Protein AF-A0A3D4ULP5-F1 (afdb_monomer_lite)

pLDDT: mean 79.98, std 14.17, range [50.59, 96.12]

Sequence (101 aa):
MLLRLAIGRSPATDLLSTNTQLQFWFYLVAFGGIMGWCFSRTVWRNASCAIATMTRAGLCPACAYRIDDCQPEADGCTVCPECGGAWRVLQGTNTEPESSS

Secondary structure (DSSP, 8-state):
----------THHHHHHHHHHHHHHHHHHHHHHHHHHHHHHHHHHTHHHHHHHHHHTTB-TTT--B-TTSPP-TTSPEEPTTT--EE--------------

Foldseek 3Di:
DDPPDPPPDDPVVVVVVVVVVVVVVVCCCVVVVVVVVCCCCVCVVCLVVLCVVLLQVQADSPPRDRQLPADADPVQWGADPPPRDTHRRPNPPPVVVPPDD

Structure (mmCIF, N/CA/C/O backbone):
data_AF-A0A3D4ULP5-F1
#
_entry.id   AF-A0A3D4ULP5-F1
#
loop_
_atom_site.group_PDB
_atom_site.id
_atom_site.type_symbol
_atom_site.label_atom_id
_atom_site.label_alt_id
_atom_site.label_comp_id
_atom_site.label_asym_id
_atom_site.label_en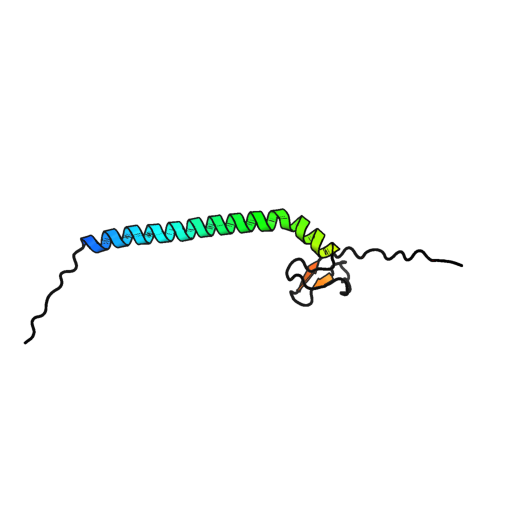tity_id
_atom_site.label_seq_id
_atom_site.pdbx_PDB_ins_code
_atom_site.Cartn_x
_atom_site.Cartn_y
_atom_site.Cartn_z
_atom_site.occupancy
_atom_site.B_iso_or_equiv
_atom_site.auth_seq_id
_atom_site.auth_comp_id
_atom_site.auth_asym_id
_atom_site.auth_atom_id
_atom_site.pdbx_PDB_model_num
ATOM 1 N N . MET A 1 1 ? 1.705 -24.203 -64.253 1.00 50.59 1 MET A N 1
ATOM 2 C CA . MET A 1 1 ? 1.051 -23.376 -63.216 1.00 50.59 1 MET A CA 1
ATOM 3 C C . MET A 1 1 ? 1.385 -23.909 -61.820 1.00 50.59 1 MET A C 1
ATOM 5 O O . MET A 1 1 ? 0.487 -24.293 -61.102 1.00 50.59 1 MET A O 1
ATOM 9 N N . LEU A 1 2 ? 2.667 -23.964 -61.438 1.00 52.66 2 LEU A N 1
ATOM 10 C CA . LEU A 1 2 ? 3.117 -24.217 -60.057 1.00 52.66 2 LEU A CA 1
ATOM 11 C C . LEU A 1 2 ? 4.555 -23.680 -59.924 1.00 52.66 2 LEU A C 1
ATOM 13 O O . LEU A 1 2 ? 5.518 -24.439 -59.890 1.00 52.66 2 LEU A O 1
ATOM 17 N N . LEU A 1 3 ? 4.710 -22.352 -59.927 1.00 51.66 3 LEU A N 1
ATOM 18 C CA . LEU A 1 3 ? 5.985 -21.711 -59.603 1.00 51.66 3 LEU A CA 1
ATOM 19 C C . LEU A 1 3 ? 6.090 -21.648 -58.070 1.00 51.66 3 LEU A C 1
ATOM 21 O O . LEU A 1 3 ? 5.521 -20.763 -57.433 1.00 51.66 3 LEU A O 1
ATOM 25 N N . ARG A 1 4 ? 6.762 -22.630 -57.458 1.00 57.84 4 ARG A N 1
ATOM 26 C CA . ARG A 1 4 ? 7.152 -22.566 -56.043 1.00 57.84 4 ARG A CA 1
ATOM 27 C C . ARG A 1 4 ? 8.304 -21.569 -55.906 1.00 57.84 4 ARG A C 1
ATOM 29 O O . ARG A 1 4 ? 9.454 -21.918 -56.149 1.00 57.84 4 ARG A O 1
ATOM 36 N N . LEU A 1 5 ? 7.994 -20.334 -55.521 1.00 59.00 5 LEU A N 1
ATOM 37 C CA . LEU A 1 5 ? 8.988 -19.371 -55.052 1.00 59.00 5 LEU A CA 1
ATOM 38 C C . LEU A 1 5 ? 9.548 -19.870 -53.714 1.00 59.00 5 LEU A C 1
ATOM 40 O O . LEU A 1 5 ? 8.897 -19.777 -52.675 1.00 59.00 5 LEU A O 1
ATOM 44 N N . ALA A 1 6 ? 10.749 -20.443 -53.757 1.00 59.91 6 ALA A N 1
ATOM 45 C CA . ALA A 1 6 ? 11.548 -20.736 -52.579 1.00 59.91 6 ALA A CA 1
ATOM 46 C C . ALA A 1 6 ? 12.065 -19.408 -52.009 1.00 59.91 6 ALA A C 1
ATOM 48 O O . ALA A 1 6 ? 13.105 -18.897 -52.417 1.00 59.91 6 ALA A O 1
ATOM 49 N N . ILE A 1 7 ? 11.297 -18.819 -51.095 1.00 62.69 7 ILE A N 1
ATOM 50 C CA . ILE A 1 7 ? 11.740 -17.686 -50.285 1.00 62.69 7 ILE A CA 1
ATOM 51 C C . ILE A 1 7 ? 12.809 -18.231 -49.331 1.00 62.69 7 ILE A C 1
ATOM 53 O O . ILE A 1 7 ? 12.498 -18.847 -48.312 1.00 62.69 7 ILE A O 1
ATOM 57 N N . GLY A 1 8 ? 14.077 -18.075 -49.711 1.00 58.41 8 GLY A N 1
ATOM 58 C CA . GLY A 1 8 ? 15.221 -18.401 -48.869 1.00 58.41 8 GLY A CA 1
ATOM 59 C C . GLY A 1 8 ? 15.205 -17.514 -47.629 1.00 58.41 8 GLY A C 1
ATOM 60 O O . GLY A 1 8 ? 15.401 -16.305 -47.718 1.00 58.41 8 GLY A O 1
ATOM 61 N N . ARG A 1 9 ? 14.930 -18.11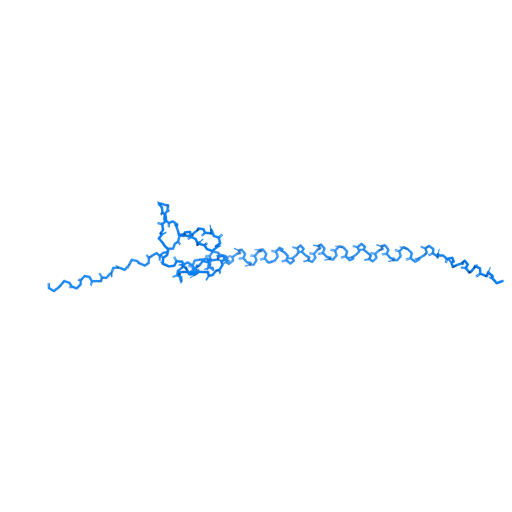1 -46.471 1.00 61.78 9 ARG A N 1
ATOM 62 C CA . ARG A 1 9 ? 15.015 -17.441 -45.174 1.00 61.78 9 ARG A CA 1
ATOM 63 C C . ARG A 1 9 ? 16.497 -17.222 -44.865 1.00 61.78 9 ARG A C 1
ATOM 65 O O . ARG A 1 9 ? 17.223 -18.177 -44.608 1.00 61.78 9 ARG A O 1
ATOM 72 N N . SER A 1 10 ? 16.964 -15.983 -44.979 1.00 65.06 10 SER A N 1
ATOM 73 C CA . SER A 1 10 ? 18.359 -15.630 -44.715 1.00 65.06 10 SER A CA 1
ATOM 74 C C . SER A 1 10 ? 18.662 -15.747 -43.213 1.00 65.06 10 SER A C 1
ATOM 76 O O . SER A 1 10 ? 17.988 -15.092 -42.423 1.00 65.06 10 SER A O 1
ATOM 78 N N . PRO A 1 11 ? 19.703 -16.486 -42.785 1.00 64.19 11 PRO A N 1
ATOM 79 C CA . PRO A 1 11 ? 20.030 -16.689 -41.364 1.00 64.19 11 PRO A CA 1
ATOM 80 C C . PRO A 1 11 ? 20.413 -15.395 -40.619 1.00 64.19 11 PRO A C 1
ATOM 82 O O . PRO A 1 11 ? 20.434 -15.354 -39.391 1.00 64.19 11 PRO A O 1
ATOM 85 N N . ALA A 1 12 ? 20.686 -14.308 -41.348 1.00 60.78 12 ALA A N 1
ATOM 86 C CA . ALA A 1 12 ? 21.021 -13.008 -40.776 1.00 60.78 12 ALA A CA 1
ATOM 87 C C . ALA A 1 12 ? 19.850 -12.343 -40.022 1.00 60.78 12 ALA A C 1
ATOM 89 O O . ALA A 1 12 ? 20.090 -11.568 -39.097 1.00 60.78 12 ALA A O 1
ATOM 90 N N . THR A 1 13 ? 18.591 -12.645 -40.366 1.00 61.81 13 THR A N 1
ATOM 91 C CA . THR A 1 13 ? 17.428 -12.054 -39.676 1.00 61.81 13 THR A CA 1
ATOM 92 C C . THR A 1 13 ? 17.164 -12.678 -38.305 1.00 61.81 13 THR A C 1
ATOM 94 O O . THR A 1 13 ? 16.628 -12.008 -37.424 1.00 61.81 13 THR A O 1
ATOM 97 N N . ASP A 1 14 ? 17.586 -13.924 -38.084 1.00 60.84 14 ASP A N 1
ATOM 98 C CA . ASP A 1 14 ? 17.302 -14.641 -36.835 1.00 60.84 14 ASP A CA 1
ATOM 99 C C . ASP A 1 14 ? 18.218 -14.177 -35.676 1.00 60.84 14 ASP A C 1
ATOM 101 O O . ASP A 1 14 ? 17.799 -14.132 -34.517 1.00 60.84 14 ASP A O 1
ATOM 105 N N . LEU A 1 15 ? 19.440 -13.711 -35.968 1.00 62.34 15 LEU A N 1
ATOM 106 C CA . LEU A 1 15 ? 20.377 -13.223 -34.942 1.00 62.34 15 LEU A CA 1
ATOM 107 C C . LEU A 1 15 ? 20.012 -11.831 -34.393 1.00 62.34 15 LEU A C 1
ATOM 109 O O . LEU A 1 15 ? 20.106 -11.608 -33.184 1.00 62.34 15 LEU A O 1
ATOM 113 N N . LEU A 1 16 ? 19.528 -10.911 -35.238 1.00 61.19 16 LEU A N 1
ATOM 114 C CA . LEU A 1 16 ? 19.025 -9.602 -34.784 1.00 61.19 16 LEU A CA 1
ATOM 115 C C . LEU A 1 16 ? 17.741 -9.731 -33.944 1.00 61.19 16 LEU A C 1
ATOM 117 O O . LEU A 1 16 ? 17.546 -8.981 -32.983 1.00 61.19 16 LEU A O 1
ATOM 121 N N . SER A 1 17 ? 16.896 -10.716 -34.263 1.00 70.06 17 SER A N 1
ATOM 122 C CA . SER A 1 17 ? 15.685 -11.024 -33.491 1.00 70.06 17 SER A CA 1
ATOM 123 C C . SER A 1 17 ? 16.003 -11.586 -32.103 1.00 70.06 17 SER A C 1
ATOM 125 O O . SER A 1 17 ? 15.316 -11.271 -31.136 1.00 70.06 17 SER A O 1
ATOM 127 N N . THR A 1 18 ? 17.049 -12.405 -31.977 1.00 75.06 18 THR A N 1
ATOM 128 C 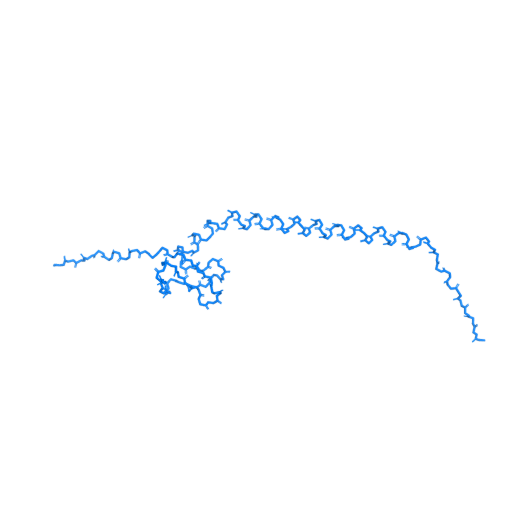CA . THR A 1 18 ? 17.376 -13.058 -30.697 1.00 75.06 18 THR A CA 1
ATOM 129 C C . THR A 1 18 ? 17.951 -12.060 -29.682 1.00 75.06 18 THR A C 1
ATOM 131 O O . THR A 1 18 ? 17.608 -12.099 -28.500 1.00 75.06 18 THR A O 1
ATOM 134 N N . ASN A 1 19 ? 18.781 -11.115 -30.141 1.00 79.62 19 ASN A N 1
ATOM 135 C CA . ASN A 1 19 ? 19.379 -10.095 -29.273 1.00 79.62 19 ASN A CA 1
ATOM 136 C C . ASN A 1 19 ? 18.325 -9.110 -28.728 1.00 79.62 19 ASN A C 1
ATOM 138 O O . ASN A 1 19 ? 18.264 -8.838 -27.529 1.00 79.62 19 ASN A O 1
ATOM 142 N N . THR A 1 20 ? 17.420 -8.647 -29.594 1.00 84.25 20 THR A N 1
ATOM 143 C CA . THR A 1 20 ? 16.320 -7.761 -29.182 1.00 84.25 20 THR A CA 1
ATOM 144 C C . THR A 1 20 ? 15.369 -8.449 -28.203 1.00 84.25 20 THR A C 1
ATOM 146 O O . THR A 1 20 ? 14.975 -7.839 -27.209 1.00 84.25 20 THR A O 1
ATOM 149 N N . GLN A 1 21 ? 15.067 -9.734 -28.408 1.00 85.25 21 GLN A N 1
ATOM 150 C CA . GLN A 1 21 ? 14.214 -10.508 -27.504 1.00 85.25 21 GLN A CA 1
ATOM 151 C C . GLN A 1 21 ? 14.800 -10.626 -26.088 1.00 85.25 21 GLN A C 1
ATOM 153 O O . GLN A 1 21 ? 14.081 -10.403 -25.114 1.00 85.25 21 GLN A O 1
ATOM 158 N N . LEU A 1 22 ? 16.095 -10.931 -25.953 1.00 88.25 22 LEU A N 1
ATOM 159 C CA . LEU A 1 22 ? 16.754 -10.998 -24.642 1.00 88.25 22 LEU A CA 1
ATOM 160 C C . LEU A 1 22 ? 16.740 -9.638 -23.940 1.00 88.25 22 LEU A C 1
ATOM 162 O O . LEU A 1 22 ? 16.429 -9.560 -22.752 1.00 88.25 22 LEU A O 1
ATOM 166 N N . GLN A 1 23 ? 17.004 -8.562 -24.679 1.00 89.69 23 GLN A N 1
ATOM 167 C CA . GLN A 1 23 ? 17.009 -7.214 -24.125 1.00 89.69 23 GLN A CA 1
ATOM 168 C C . GLN A 1 23 ? 15.628 -6.791 -23.595 1.00 89.69 23 GLN A C 1
ATOM 170 O O . GLN A 1 23 ? 15.549 -6.209 -22.512 1.00 89.69 23 GLN A O 1
ATOM 175 N N . PHE A 1 24 ? 14.535 -7.152 -24.276 1.00 92.81 24 PHE A N 1
ATOM 176 C CA . PHE A 1 24 ? 13.177 -6.920 -23.764 1.00 92.81 24 PHE A CA 1
ATOM 177 C C . PHE A 1 24 ? 12.912 -7.643 -22.443 1.00 92.81 24 PHE A C 1
ATOM 179 O O . PHE A 1 24 ? 12.392 -7.031 -21.508 1.00 92.81 24 PHE A O 1
ATOM 186 N N . TRP A 1 25 ? 13.292 -8.918 -22.339 1.00 94.25 25 TRP A N 1
ATOM 187 C CA . TRP A 1 25 ? 13.119 -9.681 -21.102 1.00 94.25 25 TRP A CA 1
ATOM 188 C C . TRP A 1 25 ? 13.930 -9.096 -19.947 1.00 94.25 25 TRP A C 1
ATOM 190 O O . TRP A 1 25 ? 13.399 -8.955 -18.844 1.00 94.25 25 TRP A O 1
ATOM 200 N N . PHE A 1 26 ? 15.175 -8.683 -20.201 1.00 95.12 26 PHE A N 1
ATOM 201 C CA . PHE A 1 26 ? 15.989 -8.000 -19.196 1.00 95.12 26 PHE A CA 1
ATOM 202 C C . PHE A 1 26 ? 15.331 -6.711 -18.708 1.00 95.12 26 PHE A C 1
ATOM 204 O O . PHE A 1 26 ? 15.261 -6.500 -17.498 1.00 95.12 26 PHE A O 1
ATOM 211 N N . TYR A 1 27 ? 14.801 -5.879 -19.609 1.00 95.00 27 TYR A N 1
ATOM 212 C CA . TYR A 1 27 ? 14.101 -4.660 -19.206 1.00 95.00 27 TYR A CA 1
ATOM 213 C C . TYR A 1 27 ? 12.833 -4.953 -18.413 1.00 95.00 27 TYR A C 1
ATOM 215 O O . TYR A 1 27 ? 12.601 -4.290 -17.408 1.00 95.00 27 TYR A O 1
ATOM 223 N N . LEU A 1 28 ? 12.038 -5.946 -18.811 1.00 94.19 28 LEU A N 1
ATOM 224 C CA . LEU A 1 28 ? 10.800 -6.292 -18.114 1.00 94.19 28 LEU A CA 1
ATOM 225 C C . LEU A 1 28 ? 11.093 -6.759 -16.682 1.00 94.19 28 LEU A C 1
ATOM 227 O O . LEU A 1 28 ? 10.482 -6.265 -15.735 1.00 94.19 28 LEU A O 1
ATOM 231 N N . VAL A 1 29 ? 12.080 -7.642 -16.508 1.00 96.12 29 VAL A N 1
ATOM 232 C CA . VAL A 1 29 ? 12.479 -8.148 -15.186 1.00 96.12 29 VAL A CA 1
ATOM 233 C C . VAL A 1 29 ? 13.140 -7.057 -14.347 1.00 96.12 29 VAL A C 1
ATOM 235 O O . VAL A 1 29 ? 12.788 -6.895 -13.181 1.00 96.12 29 VAL A O 1
ATOM 238 N N . ALA A 1 30 ? 14.065 -6.281 -14.917 1.00 96.12 30 ALA A N 1
ATOM 239 C CA . ALA A 1 30 ? 14.745 -5.214 -14.188 1.00 96.12 30 ALA A CA 1
ATOM 240 C C . ALA A 1 30 ? 13.765 -4.109 -13.779 1.00 96.12 30 ALA A C 1
ATOM 242 O O . ALA A 1 30 ? 13.728 -3.719 -12.616 1.00 96.12 30 ALA A O 1
ATOM 243 N N . PHE A 1 31 ? 12.930 -3.639 -14.705 1.00 95.69 31 PHE A N 1
ATOM 244 C CA . PHE A 1 31 ? 11.946 -2.598 -14.430 1.00 95.69 31 PHE A CA 1
ATOM 245 C C . PHE A 1 31 ? 10.861 -3.091 -13.474 1.00 95.69 31 PHE A C 1
ATOM 247 O O . PHE A 1 31 ? 10.543 -2.394 -12.515 1.00 95.69 31 PHE A O 1
ATOM 254 N N . GLY A 1 32 ? 10.343 -4.305 -13.676 1.00 95.12 32 GLY A N 1
ATOM 255 C CA . GLY A 1 32 ? 9.374 -4.926 -12.773 1.00 95.12 32 GLY A CA 1
ATOM 256 C C . GLY A 1 32 ? 9.943 -5.147 -11.371 1.00 95.12 32 GLY A C 1
ATOM 257 O O . GLY A 1 32 ? 9.274 -4.845 -10.387 1.00 95.12 32 GLY A O 1
ATOM 258 N N . GLY A 1 33 ? 11.198 -5.587 -11.267 1.00 95.88 33 GLY A N 1
ATOM 259 C CA . GLY A 1 33 ? 11.903 -5.751 -9.998 1.00 95.88 33 GLY A CA 1
ATOM 260 C C . GLY A 1 33 ? 12.159 -4.422 -9.288 1.00 95.88 33 GLY A C 1
ATOM 261 O O . GLY A 1 33 ? 11.887 -4.310 -8.095 1.00 95.88 33 GLY A O 1
ATOM 262 N N . ILE A 1 34 ? 12.613 -3.392 -10.011 1.00 94.94 34 ILE A N 1
ATOM 263 C CA . ILE A 1 34 ? 12.833 -2.044 -9.462 1.00 94.94 34 ILE A CA 1
ATOM 264 C C . ILE A 1 34 ? 11.505 -1.422 -9.026 1.00 94.94 34 ILE A C 1
ATOM 266 O O . ILE A 1 34 ? 11.412 -0.928 -7.907 1.00 94.94 34 ILE A O 1
ATOM 270 N N . MET A 1 35 ? 10.467 -1.477 -9.864 1.00 93.44 35 MET A N 1
ATOM 271 C CA . MET A 1 35 ? 9.145 -0.949 -9.525 1.00 93.44 35 MET A CA 1
ATOM 272 C C . MET A 1 35 ? 8.525 -1.706 -8.356 1.00 93.44 35 MET A C 1
ATOM 274 O O . MET A 1 35 ? 8.049 -1.074 -7.419 1.00 93.44 35 MET A O 1
ATOM 278 N N . GLY A 1 36 ? 8.598 -3.037 -8.350 1.00 91.25 36 GLY A N 1
ATOM 279 C CA . GLY A 1 36 ? 8.140 -3.860 -7.234 1.00 91.25 36 GLY A CA 1
ATOM 280 C C . GLY A 1 36 ? 8.897 -3.554 -5.942 1.00 91.25 36 GLY A C 1
ATOM 281 O O . GLY A 1 36 ? 8.280 -3.415 -4.888 1.00 91.25 36 GLY A O 1
ATOM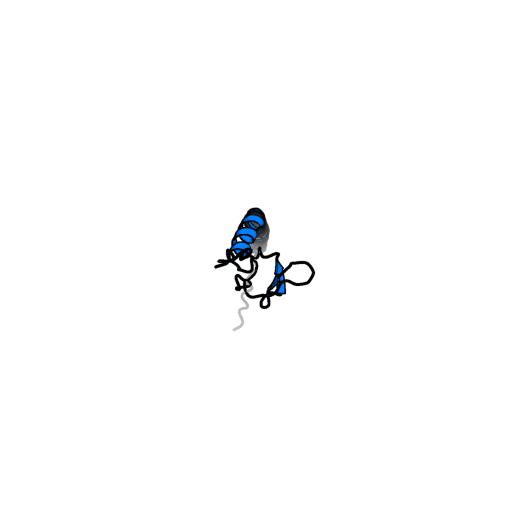 282 N N . TRP A 1 37 ? 10.217 -3.363 -6.012 1.00 89.19 37 TRP A N 1
ATOM 283 C CA . TRP A 1 37 ? 11.038 -3.016 -4.853 1.00 89.19 37 TRP A CA 1
ATOM 284 C C . TRP A 1 37 ? 10.756 -1.608 -4.334 1.00 89.19 37 TRP A C 1
ATOM 286 O O . TRP A 1 37 ? 10.593 -1.435 -3.127 1.00 89.19 37 TRP A O 1
ATOM 296 N N . CYS A 1 38 ? 10.651 -0.613 -5.217 1.00 86.69 38 CYS A N 1
ATOM 297 C CA . CYS A 1 38 ? 10.274 0.751 -4.862 1.00 86.69 38 CYS A CA 1
ATOM 298 C C . CYS A 1 38 ? 8.868 0.788 -4.269 1.00 86.69 38 CYS A C 1
ATOM 300 O O . CYS A 1 38 ? 8.679 1.384 -3.214 1.00 86.69 38 CYS A O 1
ATOM 302 N N . PHE A 1 39 ? 7.895 0.115 -4.883 1.00 82.31 39 PHE A N 1
ATOM 303 C CA . PHE A 1 39 ? 6.525 0.061 -4.380 1.00 82.31 39 PHE A CA 1
ATOM 304 C C . PHE A 1 39 ? 6.472 -0.631 -3.017 1.00 82.31 39 PHE A C 1
ATOM 306 O O . PHE A 1 39 ? 5.951 -0.062 -2.062 1.00 82.31 39 PHE A O 1
ATOM 313 N N . SER A 1 40 ? 7.130 -1.785 -2.879 1.00 80.25 40 SER A N 1
ATOM 314 C CA . SER A 1 40 ? 7.264 -2.491 -1.604 1.00 80.25 40 SER A CA 1
ATOM 315 C C . SER A 1 40 ? 7.911 -1.602 -0.541 1.00 80.25 40 SER A C 1
ATOM 317 O O . SER A 1 40 ? 7.342 -1.426 0.531 1.00 80.25 40 SER A O 1
ATOM 319 N N . ARG A 1 41 ? 9.040 -0.943 -0.833 1.00 76.62 41 ARG A N 1
ATOM 320 C CA . ARG A 1 41 ? 9.720 -0.071 0.138 1.00 76.62 41 ARG A CA 1
ATOM 321 C C . ARG A 1 41 ? 8.936 1.182 0.493 1.00 76.62 41 ARG A C 1
ATOM 323 O O . ARG A 1 41 ? 8.980 1.594 1.649 1.00 76.62 41 ARG A O 1
ATOM 330 N N . THR A 1 42 ? 8.270 1.807 -0.469 1.00 69.31 42 THR A N 1
ATOM 331 C CA . THR A 1 42 ? 7.587 3.090 -0.250 1.00 69.31 42 THR A CA 1
ATOM 332 C C . THR A 1 42 ? 6.260 2.869 0.471 1.00 69.31 42 THR A C 1
ATOM 334 O O . THR A 1 42 ? 5.951 3.589 1.418 1.00 69.31 42 THR A O 1
ATOM 337 N N . VAL A 1 43 ? 5.523 1.817 0.102 1.00 67.44 43 VAL A N 1
ATOM 338 C CA . VAL A 1 43 ? 4.26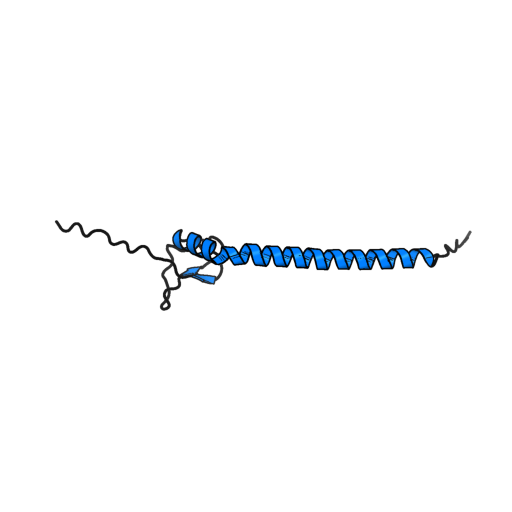3 1.442 0.756 1.00 67.44 43 VAL A CA 1
ATOM 339 C C . VAL A 1 43 ? 4.523 0.832 2.137 1.00 67.44 43 VAL A C 1
ATOM 341 O O . VAL A 1 43 ? 3.832 1.189 3.088 1.00 67.44 43 VAL A O 1
ATOM 344 N N . TRP A 1 44 ? 5.554 -0.008 2.313 1.00 63.75 44 TRP A N 1
ATOM 345 C CA . TRP A 1 44 ? 5.837 -0.603 3.628 1.00 63.75 44 TRP A CA 1
ATOM 346 C C . TRP A 1 44 ? 6.512 0.340 4.624 1.00 63.75 44 TRP A C 1
ATOM 348 O O . TRP A 1 44 ? 6.261 0.204 5.818 1.00 63.75 44 TRP A O 1
ATOM 358 N N . ARG A 1 45 ? 7.332 1.318 4.204 1.00 62.25 45 ARG A N 1
ATOM 359 C CA . ARG A 1 45 ? 7.964 2.236 5.180 1.00 62.25 45 ARG A CA 1
ATOM 360 C C . ARG A 1 45 ? 6.969 3.181 5.846 1.00 62.25 45 ARG A C 1
ATOM 362 O O . ARG A 1 45 ? 7.146 3.490 7.019 1.00 62.25 45 ARG A O 1
ATOM 369 N N . ASN A 1 46 ? 5.920 3.590 5.136 1.00 71.69 46 ASN A N 1
ATOM 370 C CA . ASN A 1 46 ? 4.862 4.430 5.701 1.00 71.69 46 ASN A CA 1
ATOM 371 C C . ASN A 1 46 ? 3.688 3.623 6.266 1.00 71.69 46 ASN A C 1
ATOM 373 O O . ASN A 1 46 ? 2.771 4.220 6.833 1.00 71.69 46 ASN A O 1
ATOM 377 N N . ALA A 1 47 ? 3.723 2.290 6.163 1.00 77.81 47 ALA A N 1
ATOM 378 C CA . ALA A 1 47 ? 2.639 1.435 6.624 1.00 77.81 47 ALA A CA 1
ATOM 379 C C . ALA A 1 47 ? 2.344 1.661 8.107 1.00 77.81 47 ALA A C 1
ATOM 381 O O . ALA A 1 47 ? 1.188 1.805 8.455 1.00 77.81 47 ALA A O 1
ATOM 382 N N . SER A 1 48 ? 3.347 1.807 8.977 1.00 83.12 48 SER A N 1
ATOM 383 C CA . SER A 1 48 ? 3.097 1.994 10.414 1.00 83.12 48 SER A CA 1
ATOM 384 C C . SER A 1 48 ? 2.322 3.279 10.729 1.00 83.12 48 SER A C 1
ATOM 386 O O . SER A 1 48 ? 1.420 3.264 11.563 1.00 83.12 48 SER A O 1
ATOM 388 N N . CYS A 1 49 ? 2.643 4.387 10.052 1.00 84.44 49 CYS A N 1
ATOM 389 C CA . CYS A 1 49 ? 1.956 5.664 10.260 1.00 84.44 49 CYS A CA 1
ATOM 390 C C . CYS A 1 49 ? 0.566 5.662 9.608 1.00 84.44 49 CYS A C 1
ATOM 392 O O . CYS A 1 49 ? -0.399 6.132 10.212 1.00 84.44 49 CYS A O 1
ATOM 394 N N . ALA A 1 50 ? 0.442 5.070 8.415 1.00 86.12 50 ALA A N 1
ATOM 395 C CA . ALA A 1 50 ? -0.837 4.902 7.733 1.00 86.12 50 ALA A CA 1
ATOM 396 C C . ALA A 1 50 ? -1.780 3.984 8.528 1.00 86.12 50 ALA A C 1
ATOM 398 O O . ALA A 1 50 ? -2.915 4.367 8.785 1.00 86.12 50 ALA A O 1
ATOM 399 N N . ILE A 1 51 ? -1.280 2.838 9.003 1.00 88.81 51 ILE A N 1
ATOM 400 C CA . ILE A 1 51 ? -1.991 1.895 9.874 1.00 88.81 51 ILE A CA 1
ATOM 401 C C . ILE A 1 51 ? -2.457 2.614 11.132 1.00 88.81 51 ILE A C 1
ATOM 403 O O . ILE A 1 51 ? -3.646 2.581 11.414 1.00 88.81 51 ILE A O 1
ATOM 407 N N . ALA A 1 52 ? -1.563 3.309 11.845 1.00 87.81 52 ALA A N 1
ATOM 408 C CA . ALA A 1 52 ? -1.921 4.013 13.075 1.00 87.81 52 ALA A CA 1
ATOM 409 C C . ALA A 1 52 ? -2.954 5.128 12.846 1.00 87.81 52 ALA A C 1
ATOM 411 O O . ALA A 1 52 ? -3.848 5.317 13.667 1.00 87.81 52 ALA A O 1
ATOM 412 N N . THR A 1 53 ? -2.843 5.874 11.745 1.00 90.00 53 THR A N 1
ATOM 413 C CA . THR A 1 53 ? -3.812 6.925 11.394 1.00 90.00 53 THR A CA 1
ATOM 414 C C . THR A 1 53 ? -5.169 6.324 11.037 1.00 90.00 53 THR A C 1
ATOM 416 O O . THR A 1 53 ? -6.194 6.823 11.494 1.00 90.00 53 THR A O 1
ATOM 419 N N . MET A 1 54 ? -5.182 5.232 10.269 1.00 90.69 54 MET A N 1
ATOM 420 C CA . MET A 1 54 ? -6.407 4.547 9.861 1.00 90.69 54 MET A CA 1
ATOM 421 C C . MET A 1 54 ? -7.106 3.871 11.040 1.00 90.69 54 MET A C 1
ATOM 423 O O . MET A 1 54 ? -8.295 4.109 11.227 1.00 90.69 54 MET A O 1
ATOM 427 N N . THR A 1 55 ? -6.394 3.131 11.897 1.00 90.62 55 THR A N 1
ATOM 428 C CA . THR A 1 55 ? -7.016 2.522 13.085 1.00 90.62 55 THR A CA 1
ATOM 429 C C . THR A 1 55 ? -7.513 3.563 14.082 1.00 90.62 55 THR A C 1
ATOM 431 O O . THR A 1 55 ? -8.549 3.344 14.698 1.00 90.62 55 THR A O 1
ATOM 434 N N . ARG A 1 56 ? -6.847 4.721 14.216 1.00 89.00 56 ARG A N 1
ATOM 435 C CA . ARG A 1 56 ? -7.371 5.855 15.008 1.00 89.00 56 ARG A CA 1
ATOM 436 C C . ARG A 1 56 ? -8.645 6.460 14.425 1.00 89.00 56 ARG A C 1
ATOM 438 O O . ARG A 1 56 ? -9.460 6.970 15.179 1.00 89.00 56 ARG A O 1
ATOM 445 N N . ALA A 1 57 ? -8.804 6.416 13.106 1.00 90.12 57 ALA A N 1
ATOM 446 C CA . ALA A 1 57 ? -10.013 6.860 12.423 1.00 90.12 57 ALA A CA 1
ATOM 447 C C . ALA A 1 57 ? -11.123 5.790 12.400 1.00 90.12 57 ALA A C 1
ATOM 449 O O . ALA A 1 57 ? -12.143 6.013 11.756 1.00 90.12 57 ALA A O 1
ATOM 450 N N . GLY A 1 58 ? -10.923 4.630 13.044 1.00 90.75 58 GLY A N 1
ATOM 451 C CA . GLY A 1 58 ? -11.874 3.516 12.996 1.00 90.75 58 GLY A CA 1
ATOM 452 C C . GLY A 1 58 ? -11.883 2.770 11.658 1.00 90.75 58 GLY A C 1
ATOM 453 O O . GLY A 1 58 ? -12.820 2.044 11.361 1.00 90.75 58 GLY A O 1
ATOM 454 N N . LEU A 1 59 ? -10.856 2.920 10.820 1.00 92.31 59 LEU A N 1
ATOM 455 C CA . LEU A 1 59 ? -10.794 2.305 9.493 1.00 92.31 59 LEU A CA 1
ATOM 456 C C . LEU A 1 59 ? -9.793 1.150 9.448 1.00 92.31 59 LEU A C 1
ATOM 458 O O . LEU A 1 59 ? -8.694 1.222 10.002 1.00 92.31 59 LEU A O 1
ATOM 462 N N . CYS A 1 60 ? -10.149 0.097 8.716 1.00 92.25 60 CYS A N 1
ATOM 463 C CA . CYS A 1 60 ? -9.262 -1.020 8.435 1.00 92.25 60 CYS A CA 1
ATOM 464 C C . CYS A 1 60 ? -8.109 -0.574 7.512 1.00 92.25 60 CYS A C 1
ATOM 466 O O . CYS A 1 60 ? -8.370 -0.159 6.383 1.00 92.25 60 CYS A O 1
ATOM 468 N N . PRO A 1 61 ? -6.834 -0.737 7.903 1.00 90.12 61 PRO A N 1
ATOM 469 C CA . PRO A 1 61 ? -5.693 -0.389 7.054 1.00 90.12 61 PRO A CA 1
ATOM 470 C C . PRO A 1 61 ? -5.575 -1.181 5.743 1.00 90.12 61 PRO A C 1
ATOM 472 O O . PRO A 1 61 ? -4.841 -0.767 4.849 1.00 90.12 61 PRO A O 1
ATOM 475 N N . ALA A 1 62 ? -6.250 -2.331 5.633 1.00 88.06 62 ALA A N 1
ATOM 476 C CA . ALA A 1 62 ? -6.174 -3.205 4.462 1.00 88.06 62 ALA A CA 1
ATOM 477 C C . ALA A 1 62 ? -7.248 -2.898 3.406 1.00 88.06 62 ALA A C 1
ATOM 479 O O . ALA A 1 62 ? -6.932 -2.831 2.222 1.00 88.06 62 ALA A O 1
ATOM 480 N N . CYS A 1 63 ? -8.506 -2.714 3.820 1.00 92.25 63 CYS A N 1
ATOM 481 C CA . CYS A 1 63 ? -9.638 -2.506 2.905 1.00 92.25 63 CYS A CA 1
ATOM 482 C C . CYS A 1 63 ? -10.368 -1.169 3.093 1.00 92.25 63 CYS A C 1
ATOM 484 O O . CYS A 1 63 ? -11.331 -0.905 2.380 1.00 92.25 63 CYS A O 1
ATOM 486 N N . ALA A 1 64 ? -9.941 -0.338 4.049 1.00 91.38 64 ALA A N 1
ATOM 487 C CA . ALA A 1 64 ? -10.597 0.911 4.443 1.00 91.38 64 ALA A CA 1
ATOM 488 C C . ALA A 1 64 ? -12.056 0.761 4.928 1.00 91.38 64 ALA A C 1
ATOM 490 O O . ALA A 1 64 ? -12.765 1.758 5.040 1.00 91.38 64 ALA A O 1
ATOM 491 N N . TYR A 1 65 ? -12.505 -0.458 5.253 1.00 92.19 65 TYR A N 1
ATOM 492 C CA . TYR A 1 65 ? -13.814 -0.680 5.867 1.00 92.19 65 TYR A CA 1
ATOM 493 C C . TYR A 1 65 ? -13.859 -0.130 7.295 1.00 92.19 65 TYR A C 1
ATOM 495 O O . TYR A 1 65 ? -12.847 -0.116 7.999 1.00 92.19 65 TYR A O 1
ATOM 503 N N . ARG A 1 66 ? -15.043 0.303 7.718 1.00 91.44 66 ARG A N 1
ATOM 504 C CA . ARG A 1 66 ? -15.291 0.880 9.035 1.00 91.44 66 ARG A CA 1
ATOM 505 C C . ARG A 1 66 ? -15.355 -0.218 10.104 1.00 91.44 66 ARG A C 1
ATOM 507 O O . ARG A 1 66 ? -16.133 -1.154 9.971 1.00 91.44 66 ARG A O 1
ATOM 514 N N . ILE A 1 67 ? -14.509 -0.135 11.125 1.00 92.00 67 ILE A N 1
ATOM 515 C CA . ILE A 1 67 ? -14.335 -1.161 12.170 1.00 92.00 67 ILE A CA 1
ATOM 516 C C . ILE A 1 67 ? -14.471 -0.604 13.597 1.00 92.00 67 ILE A C 1
ATOM 518 O O . ILE A 1 67 ? -14.272 -1.348 14.551 1.00 92.00 67 ILE A O 1
ATOM 522 N N . ASP A 1 68 ? -14.819 0.671 13.764 1.00 87.69 68 ASP A N 1
ATOM 523 C CA . ASP A 1 68 ? -15.101 1.324 15.055 1.00 87.69 68 ASP A CA 1
ATOM 524 C C . ASP A 1 68 ? -16.254 0.663 15.822 1.00 87.69 68 ASP A C 1
ATOM 526 O O . ASP A 1 68 ? -16.180 0.556 17.043 1.00 87.69 68 ASP A O 1
ATOM 530 N N . ASP A 1 69 ? -17.254 0.135 15.114 1.00 85.88 69 ASP A N 1
ATOM 531 C CA . ASP A 1 69 ? -18.397 -0.563 15.719 1.00 85.88 69 ASP A CA 1
ATOM 532 C C . ASP A 1 69 ? -18.116 -2.046 16.028 1.00 85.88 69 ASP A C 1
ATOM 534 O O . ASP A 1 69 ? -18.960 -2.750 16.588 1.00 85.88 69 ASP A O 1
ATOM 538 N N . CYS A 1 70 ? -16.948 -2.565 15.639 1.00 86.19 70 CYS A N 1
ATOM 539 C CA . CYS A 1 70 ? -16.619 -3.974 15.826 1.00 86.19 70 CYS A CA 1
ATOM 540 C C . CYS A 1 70 ? -16.040 -4.214 17.228 1.00 86.19 70 CYS A C 1
ATOM 542 O O . CYS A 1 70 ? -15.102 -3.544 17.669 1.00 86.19 70 CYS A O 1
ATOM 544 N N . GLN A 1 71 ? -16.583 -5.213 17.923 1.00 87.62 71 GLN A N 1
ATOM 545 C CA . GLN A 1 71 ? -16.133 -5.578 19.261 1.00 87.62 71 GLN A CA 1
ATOM 546 C C . GLN A 1 71 ? -14.733 -6.219 19.188 1.00 87.62 71 GLN A C 1
ATOM 548 O O . GLN A 1 71 ? -14.525 -7.111 18.362 1.00 87.62 71 GLN A O 1
ATOM 553 N N . PRO A 1 72 ? -13.759 -5.774 20.001 1.00 89.50 72 PRO A N 1
ATOM 554 C CA . PRO A 1 72 ? -12.451 -6.411 20.051 1.00 89.50 72 PRO A CA 1
ATOM 555 C C . PRO A 1 72 ? -12.562 -7.819 20.650 1.00 89.50 72 PRO A C 1
ATOM 557 O O . PRO A 1 72 ? -13.348 -8.056 21.571 1.00 89.50 72 PRO A O 1
ATOM 560 N N . GLU A 1 73 ? -11.758 -8.745 20.137 1.00 89.88 73 GLU A N 1
ATOM 561 C CA . GLU A 1 73 ? -11.626 -10.096 20.679 1.00 89.88 73 GLU A CA 1
ATOM 562 C C . GLU A 1 73 ? -10.812 -10.106 21.987 1.00 89.88 73 GLU A C 1
ATOM 564 O O . GLU A 1 73 ? -10.316 -9.081 22.464 1.00 89.88 73 GLU A O 1
ATOM 569 N N . ALA A 1 74 ? -10.667 -11.289 22.596 1.00 87.44 74 ALA A N 1
ATOM 570 C CA . ALA A 1 74 ? -9.996 -11.478 23.887 1.00 87.44 74 ALA A CA 1
ATOM 571 C C . ALA A 1 74 ? -8.518 -11.028 23.908 1.00 87.44 74 ALA A C 1
ATOM 573 O O . ALA A 1 74 ? -7.950 -10.818 24.979 1.00 87.44 74 ALA A O 1
ATOM 574 N N . ASP A 1 75 ? -7.889 -10.8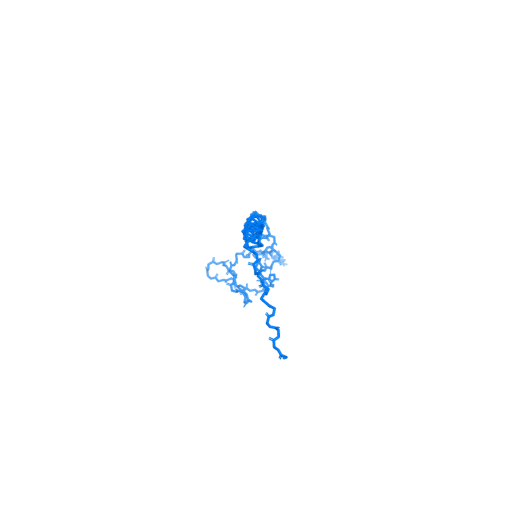75 22.743 1.00 87.88 75 ASP A N 1
ATOM 575 C CA . ASP A 1 75 ? -6.518 -10.388 22.566 1.00 87.88 75 ASP A CA 1
ATOM 576 C C . ASP A 1 75 ? -6.420 -8.850 22.415 1.00 87.88 75 ASP A C 1
ATOM 578 O O . ASP A 1 75 ? -5.316 -8.291 22.313 1.00 87.88 75 ASP A O 1
ATOM 582 N N . GLY A 1 76 ? -7.569 -8.163 22.416 1.00 86.62 76 GLY A N 1
ATOM 583 C CA . GLY A 1 76 ? -7.697 -6.722 22.217 1.00 86.62 76 GLY A CA 1
ATOM 584 C C . GLY A 1 76 ? -7.587 -6.280 20.756 1.00 86.62 76 GLY A C 1
ATOM 585 O O . GLY A 1 76 ? -7.413 -5.084 20.504 1.00 86.62 76 GLY A O 1
ATOM 586 N N . CYS A 1 77 ? -7.642 -7.205 19.795 1.00 91.06 77 CYS A N 1
ATOM 587 C CA . CYS A 1 77 ? -7.675 -6.892 18.371 1.00 91.06 77 CYS A CA 1
ATOM 588 C C . CYS A 1 77 ? -9.115 -6.895 17.853 1.00 91.06 77 CYS A C 1
ATOM 590 O O . CYS A 1 77 ? -9.929 -7.740 18.208 1.00 91.06 77 CYS A O 1
ATOM 592 N N . THR A 1 78 ? -9.419 -5.969 16.957 1.00 93.06 78 THR A N 1
ATOM 593 C CA . THR A 1 78 ? -10.674 -5.940 16.212 1.00 93.06 78 THR A CA 1
ATOM 594 C C . THR A 1 78 ? -10.453 -6.600 14.857 1.00 93.06 78 THR A C 1
ATOM 596 O O . THR A 1 78 ? -9.570 -6.186 14.096 1.00 93.06 78 THR A O 1
ATOM 599 N N . VAL A 1 79 ? -11.249 -7.624 14.549 1.00 92.88 79 VAL A N 1
ATOM 600 C CA . VAL A 1 79 ? -11.211 -8.324 13.260 1.00 92.88 79 VAL A CA 1
ATOM 601 C C . VAL A 1 79 ? -12.138 -7.623 12.271 1.00 92.88 79 VAL A C 1
ATOM 603 O O . VAL A 1 79 ? -13.306 -7.371 12.554 1.00 92.88 79 VAL A O 1
ATOM 606 N N . CYS A 1 80 ? -11.616 -7.293 11.092 1.00 93.38 80 CYS A N 1
ATOM 607 C CA . CYS A 1 80 ? -12.403 -6.703 10.021 1.00 93.38 80 CYS A CA 1
ATOM 608 C C . CYS A 1 80 ? -13.286 -7.775 9.355 1.00 93.38 80 CYS A C 1
ATOM 610 O O . CYS A 1 80 ? -12.736 -8.753 8.843 1.00 93.38 80 CYS A O 1
ATOM 612 N N . PRO A 1 81 ? -14.616 -7.581 9.271 1.00 91.56 81 PRO A N 1
ATOM 613 C CA . PRO A 1 81 ? -15.521 -8.573 8.686 1.00 91.56 81 PRO A CA 1
ATOM 614 C C . PRO A 1 81 ? -15.374 -8.719 7.161 1.00 91.56 81 PRO A C 1
ATOM 616 O O . PRO A 1 81 ? -15.759 -9.745 6.616 1.00 91.56 81 PRO A O 1
ATOM 619 N N . GLU A 1 82 ? -14.799 -7.723 6.477 1.00 93.38 82 GLU A N 1
ATOM 620 C CA . GLU A 1 82 ? -14.637 -7.731 5.014 1.00 93.38 82 GLU A CA 1
ATOM 621 C C . GLU A 1 82 ? -13.375 -8.473 4.561 1.00 93.38 82 GLU A C 1
ATOM 623 O O . GLU A 1 82 ? -13.415 -9.333 3.687 1.00 93.38 82 GLU A O 1
ATOM 628 N N . CYS A 1 83 ? -12.220 -8.130 5.144 1.00 92.50 83 CYS A N 1
ATOM 629 C CA . CYS A 1 83 ? -10.930 -8.676 4.711 1.00 92.50 83 CYS A CA 1
ATOM 630 C C . CYS A 1 83 ? -10.339 -9.720 5.666 1.00 92.50 83 CYS A C 1
ATOM 632 O O . CYS A 1 83 ? -9.320 -10.325 5.337 1.00 92.50 83 CYS A O 1
ATOM 634 N N . GLY A 1 84 ? -10.918 -9.897 6.857 1.00 90.06 84 GLY A N 1
ATOM 635 C CA . GLY A 1 84 ? -10.384 -10.777 7.900 1.00 90.06 84 GLY A CA 1
ATOM 636 C C . GLY A 1 84 ? -9.111 -10.261 8.585 1.00 90.06 84 GLY A C 1
ATOM 637 O O . GLY A 1 84 ? -8.508 -10.980 9.375 1.00 90.06 84 GLY A O 1
ATOM 638 N N . GLY A 1 85 ? -8.665 -9.034 8.294 1.00 89.94 85 GLY A N 1
ATOM 639 C CA . GLY A 1 85 ? -7.497 -8.437 8.947 1.00 89.94 85 GLY A CA 1
ATOM 640 C C . GLY A 1 85 ? -7.785 -8.045 10.398 1.00 89.94 85 GLY A C 1
ATOM 641 O O . GLY A 1 85 ? -8.832 -7.462 10.670 1.00 89.94 85 GLY A O 1
ATOM 642 N N . ALA A 1 86 ? -6.846 -8.310 11.310 1.00 93.06 86 ALA A N 1
ATOM 643 C CA . ALA A 1 86 ? -6.972 -8.014 12.738 1.00 93.06 86 ALA A CA 1
ATOM 644 C C . ALA A 1 86 ? -6.059 -6.852 13.163 1.00 93.06 86 ALA A C 1
ATOM 646 O O . ALA A 1 86 ? -4.856 -6.868 12.887 1.00 93.06 86 ALA A O 1
ATOM 647 N N . TRP A 1 87 ? -6.620 -5.848 13.846 1.00 91.62 87 TRP A N 1
ATOM 648 C CA . TRP A 1 87 ? -5.901 -4.629 14.237 1.00 91.62 87 TRP A CA 1
ATOM 649 C C . TRP A 1 87 ? -6.298 -4.163 15.639 1.00 91.62 87 TRP A C 1
ATOM 651 O O . TRP A 1 87 ? -7.468 -4.205 15.998 1.00 91.62 87 TRP A O 1
ATOM 661 N N . ARG A 1 88 ? -5.350 -3.644 16.430 1.00 89.06 88 ARG A N 1
ATOM 662 C CA . ARG A 1 88 ? -5.677 -2.961 17.694 1.00 89.06 88 ARG A CA 1
ATOM 663 C C . ARG A 1 88 ? -6.251 -1.579 17.402 1.00 89.06 88 ARG A C 1
ATOM 665 O O . ARG A 1 88 ? -5.519 -0.685 16.966 1.00 89.06 88 ARG A O 1
ATOM 672 N N . VAL A 1 89 ? -7.540 -1.405 17.658 1.00 84.00 89 VAL A N 1
ATOM 673 C CA . VAL A 1 89 ? -8.206 -0.102 17.601 1.00 84.00 89 VAL A CA 1
ATOM 674 C C . VAL A 1 89 ? -8.050 0.562 18.967 1.00 84.00 89 VAL A C 1
ATOM 676 O O . VAL A 1 89 ? -8.353 -0.034 19.998 1.00 84.00 89 VAL A O 1
ATOM 679 N N . LEU A 1 90 ? -7.539 1.795 18.989 1.00 72.06 90 LEU A N 1
ATOM 680 C CA . LEU A 1 90 ? -7.539 2.614 20.199 1.00 72.06 90 LEU A CA 1
ATOM 681 C C . LEU A 1 90 ? -8.982 3.059 20.434 1.00 72.06 90 LEU A C 1
ATOM 683 O O . LEU A 1 90 ? -9.394 4.092 19.914 1.00 72.06 90 LEU A O 1
ATOM 687 N N . GLN A 1 91 ? -9.759 2.261 21.167 1.00 67.81 91 GLN A N 1
ATOM 688 C CA . GLN A 1 91 ? -11.064 2.705 21.633 1.00 67.81 91 GLN A CA 1
ATOM 689 C C . GLN A 1 91 ? -10.821 3.915 22.525 1.00 67.81 91 GLN A C 1
ATOM 691 O O . GLN A 1 91 ? -10.174 3.810 23.570 1.00 67.81 91 GLN A O 1
ATOM 696 N N . GLY A 1 92 ? -11.264 5.084 22.058 1.00 60.75 92 GLY A N 1
ATOM 697 C CA . GLY A 1 92 ? -11.310 6.268 22.891 1.00 60.75 92 GLY A CA 1
ATOM 698 C C . GLY A 1 92 ? -12.069 5.868 24.140 1.00 60.75 92 GLY A C 1
ATOM 699 O O . GLY A 1 92 ? -13.216 5.437 24.057 1.00 60.75 92 GLY A O 1
ATOM 700 N N . THR A 1 93 ? -11.400 5.924 25.285 1.00 52.25 93 THR A N 1
ATOM 701 C CA . THR A 1 93 ? -12.069 5.871 26.570 1.00 52.25 93 THR A CA 1
ATOM 702 C C . THR A 1 93 ? -13.072 7.015 26.539 1.00 52.25 93 THR A C 1
ATOM 704 O O . THR A 1 93 ? -12.693 8.170 26.745 1.00 52.25 93 THR A O 1
ATOM 707 N N . ASN A 1 94 ? -14.330 6.715 26.211 1.00 55.34 94 ASN A N 1
ATOM 708 C CA . ASN A 1 94 ? -15.463 7.565 26.530 1.00 55.34 94 ASN A CA 1
ATOM 709 C C . ASN A 1 94 ? -15.550 7.559 28.057 1.00 55.34 94 ASN A C 1
ATOM 711 O O . ASN A 1 94 ? -16.398 6.911 28.660 1.00 55.34 94 ASN A O 1
ATOM 715 N N . THR A 1 95 ? -14.603 8.250 28.688 1.00 53.31 95 THR A N 1
ATOM 716 C CA . THR A 1 95 ? -14.791 8.836 29.998 1.00 53.31 95 THR A CA 1
ATOM 717 C C . THR A 1 95 ? -15.790 9.951 29.751 1.00 53.31 95 THR A C 1
ATOM 719 O O . THR A 1 95 ? -15.427 11.108 29.550 1.00 53.31 95 THR A O 1
ATOM 722 N N . GLU A 1 96 ? -17.057 9.566 29.636 1.00 59.38 96 GLU A N 1
ATOM 723 C CA . GLU A 1 96 ? -18.162 10.477 29.849 1.00 59.38 96 GLU A CA 1
ATOM 724 C C . GLU A 1 96 ? -17.893 11.095 31.227 1.00 59.38 96 GLU A C 1
ATOM 726 O O . GLU A 1 96 ? -17.756 10.342 32.198 1.00 59.38 96 GLU A O 1
ATOM 731 N N . PRO A 1 97 ? -17.653 12.415 31.338 1.00 57.84 97 PRO A N 1
ATOM 732 C CA . PRO A 1 97 ? -17.527 13.028 32.643 1.00 57.84 97 PRO A CA 1
ATOM 733 C C . PRO A 1 97 ? -18.878 12.834 33.316 1.00 57.84 97 PRO A C 1
ATOM 735 O O . PRO A 1 97 ? -19.864 13.454 32.929 1.00 57.84 97 PRO A O 1
ATOM 738 N N . GLU A 1 98 ? -18.900 11.910 34.271 1.00 60.22 98 GLU A N 1
ATOM 739 C CA . GLU A 1 98 ? -19.986 11.622 35.189 1.00 60.22 98 GLU A CA 1
ATOM 740 C C . GLU A 1 98 ? -20.472 12.958 35.768 1.00 60.22 98 GLU A C 1
ATOM 742 O O . GLU A 1 98 ? -19.902 13.494 36.720 1.00 60.22 98 GLU A O 1
ATOM 747 N N . SER A 1 99 ? -21.493 13.545 35.133 1.00 62.81 99 SER A N 1
ATOM 748 C CA . SER A 1 99 ? -22.202 14.720 35.622 1.00 62.81 99 SER A CA 1
ATOM 749 C C . SER A 1 99 ? -23.070 14.259 36.788 1.00 62.81 99 SER A C 1
ATOM 751 O O . SER A 1 99 ? -24.285 14.091 36.673 1.00 62.81 99 SER A O 1
ATOM 753 N N . SER A 1 100 ? -22.410 13.967 37.902 1.00 61.91 100 SER A N 1
ATOM 754 C CA . SER A 1 100 ? -23.040 13.735 39.190 1.00 61.91 100 SER A CA 1
ATOM 755 C C . SER A 1 100 ? -23.601 15.073 39.667 1.00 61.91 100 SER A C 1
ATOM 757 O O . SER A 1 100 ? -22.871 16.008 39.999 1.00 61.91 100 SER A O 1
ATOM 759 N N . SER A 1 101 ? -24.927 15.162 39.559 1.00 66.81 101 SER A N 1
ATOM 760 C CA . SER A 1 101 ? -25.779 16.158 40.213 1.00 66.81 101 SER A CA 1
ATOM 761 C C . SER A 1 101 ? -25.916 15.862 41.702 1.00 66.81 101 SER A C 1
ATOM 763 O O . SER A 1 101 ? -25.785 14.673 42.072 1.00 66.81 101 SER A O 1
#

Radius of gyration: 29.67 Å; chains: 1; bounding box: 47×40×103 Å